Protein AF-A0AAJ1JH78-F1 (afdb_monomer)

pLDDT: mean 93.72, std 8.59, range [46.53, 98.31]

Sequence (84 aa):
NSLSIGYTQSKWVAEQYVQQARCQGVDINIYRIGRISGDSVTGACQEEDFLWRQIKSFIQMGIAPYPELLRTDLLPVDFVSKAI

Foldseek 3Di:
DDPPDPVSVVVVVVVVVQVVVVVVPDDDDDDDDFAEAEAPPPRDDDCPDPVNVLVVVCVVVVHDPDVVVVDGDYDYPVRVVVVD

Structure (mmCIF, N/CA/C/O backbone):
data_AF-A0AAJ1JH78-F1
#
_entry.id   AF-A0AAJ1JH78-F1
#
loop_
_atom_site.group_PDB
_atom_site.id
_atom_site.type_symbol
_atom_site.label_atom_id
_atom_site.label_alt_id
_atom_site.label_comp_id
_atom_site.label_asym_id
_atom_site.label_entity_id
_atom_site.label_se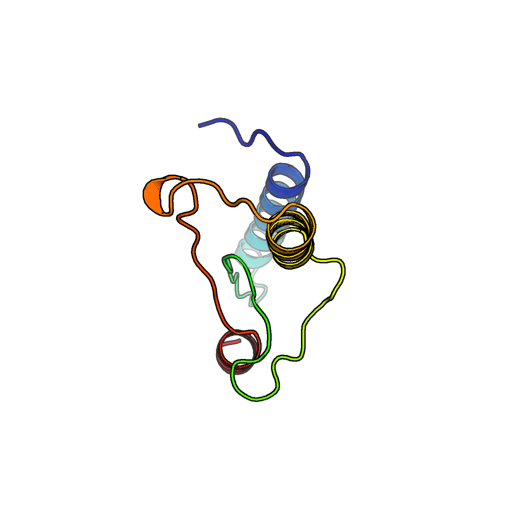q_id
_atom_site.pdbx_PDB_ins_code
_atom_site.Cartn_x
_atom_site.Cartn_y
_atom_site.Cartn_z
_atom_site.occupancy
_atom_site.B_iso_or_equiv
_atom_site.auth_seq_id
_atom_site.auth_comp_id
_atom_site.auth_asym_id
_atom_site.auth_atom_id
_atom_site.pdbx_PDB_model_num
ATOM 1 N N . ASN A 1 1 ? 10.659 -3.470 20.166 1.00 46.53 1 ASN A N 1
ATOM 2 C CA . ASN A 1 1 ? 9.973 -3.005 18.942 1.00 46.53 1 ASN A CA 1
ATOM 3 C C . ASN A 1 1 ? 9.777 -1.503 18.998 1.00 46.53 1 ASN A C 1
ATOM 5 O O . ASN A 1 1 ? 8.875 -1.051 19.687 1.00 46.53 1 ASN A O 1
ATOM 9 N N . SER A 1 2 ? 10.643 -0.732 18.340 1.00 52.00 2 SER A N 1
ATOM 10 C CA . SER A 1 2 ? 10.485 0.719 18.191 1.00 52.00 2 SER A CA 1
ATOM 11 C C . SER A 1 2 ? 9.743 1.031 16.887 1.00 52.00 2 SER A C 1
ATOM 13 O O . SER A 1 2 ? 10.066 0.485 15.835 1.00 52.00 2 SER A O 1
ATOM 15 N N . LEU A 1 3 ? 8.737 1.909 16.943 1.00 66.50 3 LEU A N 1
ATOM 16 C CA . LEU A 1 3 ? 8.128 2.511 15.754 1.00 66.50 3 LEU A CA 1
ATOM 17 C C . LEU A 1 3 ? 9.082 3.614 15.281 1.00 66.50 3 LEU A C 1
ATOM 19 O O . LEU A 1 3 ? 9.036 4.726 15.797 1.00 66.50 3 LEU A O 1
ATOM 23 N N . SER A 1 4 ? 10.013 3.294 14.383 1.00 70.19 4 SER A N 1
ATOM 24 C CA . SER A 1 4 ? 11.127 4.190 14.026 1.00 70.19 4 SER A CA 1
ATOM 25 C C . SER A 1 4 ? 10.736 5.379 13.136 1.00 70.19 4 SER A C 1
ATOM 27 O O . SER A 1 4 ? 11.515 6.319 13.013 1.00 70.19 4 SER A O 1
ATOM 29 N N . ILE A 1 5 ? 9.544 5.364 12.528 1.00 84.31 5 ILE A N 1
ATOM 30 C CA . ILE A 1 5 ? 9.105 6.356 11.534 1.00 84.31 5 ILE A CA 1
ATOM 31 C C . ILE A 1 5 ? 7.909 7.151 12.076 1.00 84.31 5 ILE A C 1
ATOM 33 O O . ILE A 1 5 ? 6.921 6.564 12.524 1.00 84.31 5 ILE A O 1
ATOM 37 N N . GLY A 1 6 ? 7.963 8.486 11.972 1.00 93.75 6 GLY A N 1
ATOM 38 C CA . GLY A 1 6 ? 6.918 9.395 12.470 1.00 93.75 6 GLY A CA 1
ATOM 39 C C . GLY A 1 6 ? 5.527 9.153 11.868 1.00 93.75 6 GLY A C 1
ATOM 40 O O . GLY A 1 6 ? 4.523 9.289 12.562 1.00 93.75 6 GLY A O 1
ATOM 41 N N . TYR A 1 7 ? 5.451 8.706 10.610 1.00 92.06 7 TYR A N 1
ATOM 42 C CA . TYR A 1 7 ? 4.196 8.253 9.996 1.00 92.06 7 TYR A CA 1
ATOM 43 C C . TYR A 1 7 ? 3.577 7.070 10.755 1.00 92.06 7 TYR A C 1
ATOM 45 O O . TYR A 1 7 ? 2.399 7.097 11.097 1.00 92.06 7 TYR A O 1
ATOM 53 N N . THR A 1 8 ? 4.364 6.038 11.067 1.00 92.69 8 THR A N 1
ATOM 54 C CA . THR A 1 8 ? 3.857 4.860 11.781 1.00 92.69 8 THR A CA 1
ATOM 55 C C . THR A 1 8 ? 3.433 5.221 13.203 1.00 92.69 8 THR A C 1
ATOM 57 O O . THR A 1 8 ? 2.406 4.745 13.678 1.00 92.69 8 THR A O 1
ATOM 60 N N . GLN A 1 9 ? 4.184 6.108 13.864 1.00 95.38 9 GLN A N 1
ATOM 61 C CA . GLN A 1 9 ? 3.821 6.633 15.181 1.00 95.38 9 GLN A CA 1
ATOM 62 C C . GLN A 1 9 ? 2.489 7.392 15.138 1.00 95.38 9 GLN A C 1
ATOM 64 O O . GLN A 1 9 ? 1.615 7.127 15.960 1.00 95.38 9 GLN A O 1
ATOM 69 N N . SER A 1 10 ? 2.293 8.288 14.164 1.00 96.75 10 SER A N 1
ATOM 70 C CA . SER A 1 10 ? 1.055 9.068 14.064 1.00 96.75 10 SER A CA 1
ATOM 71 C C . SER A 1 10 ? -0.160 8.194 13.748 1.00 96.75 10 SER A C 1
ATOM 73 O O . SER A 1 10 ? -1.218 8.384 14.347 1.00 96.75 10 SER A O 1
ATOM 75 N N . LYS A 1 11 ? -0.010 7.186 12.878 1.00 96.38 11 LYS A N 1
ATOM 76 C CA . LYS A 1 11 ? -1.071 6.206 12.603 1.00 96.38 11 LYS A CA 1
ATOM 77 C C . LYS A 1 11 ? -1.389 5.339 13.816 1.00 96.38 11 LYS A C 1
ATOM 79 O O . LYS A 1 11 ? -2.564 5.109 14.080 1.00 96.38 11 LYS A O 1
ATOM 84 N N . TRP A 1 12 ? -0.381 4.924 14.584 1.00 96.56 12 TRP A N 1
ATOM 85 C CA . TRP A 1 12 ? -0.601 4.189 15.830 1.00 96.56 12 TRP A CA 1
ATOM 86 C C . TRP A 1 12 ? -1.376 5.026 16.853 1.00 96.56 12 TRP A C 1
ATOM 88 O O . TRP A 1 12 ? -2.367 4.544 17.398 1.00 96.56 12 TRP A O 1
ATOM 98 N N . VAL A 1 13 ? -0.982 6.288 17.065 1.00 97.81 13 VAL A N 1
ATOM 99 C CA . VAL A 1 13 ? -1.694 7.210 17.966 1.00 97.81 13 VAL A CA 1
ATOM 100 C C . VAL A 1 13 ? -3.144 7.398 17.512 1.00 97.81 13 VAL A C 1
ATOM 102 O O . VAL A 1 13 ? -4.055 7.267 18.326 1.00 97.81 13 VAL A O 1
ATOM 105 N N . ALA A 1 14 ? -3.381 7.641 16.218 1.00 98.12 14 ALA A N 1
ATOM 106 C CA . ALA A 1 14 ? -4.732 7.764 15.668 1.00 98.12 14 ALA A CA 1
ATOM 107 C C . ALA A 1 14 ? -5.574 6.497 15.900 1.00 98.12 14 ALA A C 1
ATOM 109 O O . ALA A 1 14 ? -6.743 6.592 16.271 1.00 98.12 14 ALA A O 1
ATOM 110 N N . GLU A 1 15 ? -4.974 5.314 15.743 1.00 98.00 15 GLU A N 1
ATOM 111 C CA . GLU A 1 15 ? -5.639 4.044 16.033 1.00 98.00 15 GLU A CA 1
ATOM 112 C C . GLU A 1 15 ? -6.044 3.935 17.512 1.00 98.00 15 GLU A C 1
ATOM 114 O O . GLU A 1 15 ? -7.150 3.482 17.798 1.00 98.00 15 GLU A O 1
ATOM 119 N N . GLN A 1 16 ? -5.211 4.405 18.453 1.00 98.06 16 GLN A N 1
ATOM 120 C CA . GLN A 1 16 ? -5.562 4.404 19.882 1.00 98.06 16 GLN A CA 1
ATOM 121 C C . GLN A 1 16 ? -6.790 5.278 20.176 1.00 98.06 16 GLN A C 1
ATOM 123 O O . GLN A 1 16 ? -7.684 4.851 20.906 1.00 98.06 16 GLN A O 1
ATOM 128 N N . TYR A 1 17 ? -6.875 6.471 19.576 1.00 98.31 17 TYR A N 1
ATOM 129 C CA . TYR A 1 17 ? -8.041 7.352 19.728 1.00 98.31 17 TYR A CA 1
ATOM 130 C C . TYR A 1 17 ? -9.325 6.699 19.212 1.00 98.31 17 TYR A C 1
ATOM 132 O O . TYR A 1 17 ? -10.358 6.703 19.881 1.00 98.31 17 TYR A O 1
ATOM 140 N N . VAL A 1 18 ? -9.251 6.103 18.024 1.00 98.00 18 VAL A N 1
ATOM 141 C CA . VAL A 1 18 ? -10.380 5.418 17.392 1.00 98.00 18 VAL A CA 1
ATOM 142 C C . VAL A 1 18 ? -10.782 4.174 18.201 1.00 98.00 18 VAL A C 1
ATOM 144 O O . VAL A 1 18 ? -11.968 3.915 18.399 1.00 98.00 18 VAL A O 1
ATOM 147 N N . GLN A 1 19 ? -9.820 3.446 18.772 1.00 98.00 19 GLN A N 1
ATOM 148 C CA . GLN A 1 19 ? -10.093 2.327 19.673 1.00 98.00 19 GLN A CA 1
ATOM 149 C C . GLN A 1 19 ? -10.804 2.776 20.961 1.00 98.00 19 GLN A C 1
ATOM 151 O O . GLN A 1 19 ? -11.717 2.091 21.420 1.00 98.00 19 GLN A O 1
ATOM 156 N N . GLN A 1 20 ? -10.437 3.930 21.527 1.00 98.19 20 GLN A N 1
ATOM 157 C CA . GLN A 1 20 ? -11.1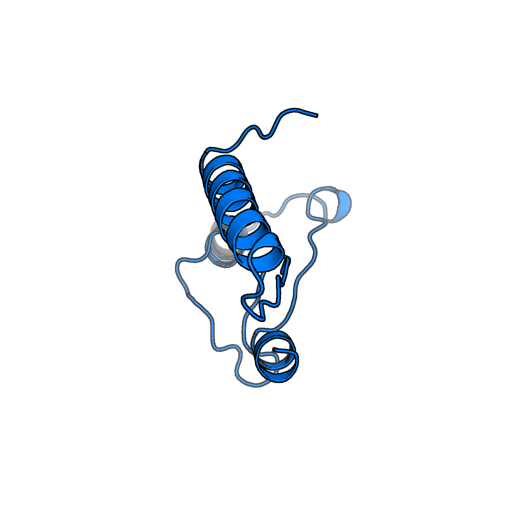24 4.490 22.693 1.00 98.19 20 GLN A CA 1
ATOM 158 C C . GLN A 1 20 ? -12.580 4.851 22.376 1.00 98.19 20 GLN A C 1
ATOM 160 O O . GLN A 1 20 ? -13.469 4.523 23.161 1.00 98.19 20 GLN A O 1
ATOM 165 N N . ALA A 1 21 ? -12.838 5.469 21.220 1.00 98.25 21 ALA A N 1
ATOM 166 C CA . ALA A 1 21 ? -14.199 5.755 20.765 1.00 98.25 21 ALA A CA 1
ATOM 167 C C . ALA A 1 21 ? -15.021 4.467 20.573 1.00 98.25 21 ALA A C 1
ATOM 169 O O . ALA A 1 21 ? -16.190 4.413 20.954 1.00 98.25 21 ALA A O 1
ATOM 170 N N . ARG A 1 22 ? -14.396 3.390 20.077 1.00 98.06 22 ARG A N 1
ATOM 171 C CA . ARG A 1 22 ? -15.050 2.078 19.959 1.00 98.06 22 ARG A CA 1
ATOM 172 C C . ARG A 1 22 ? -15.481 1.539 21.325 1.00 98.06 22 ARG A 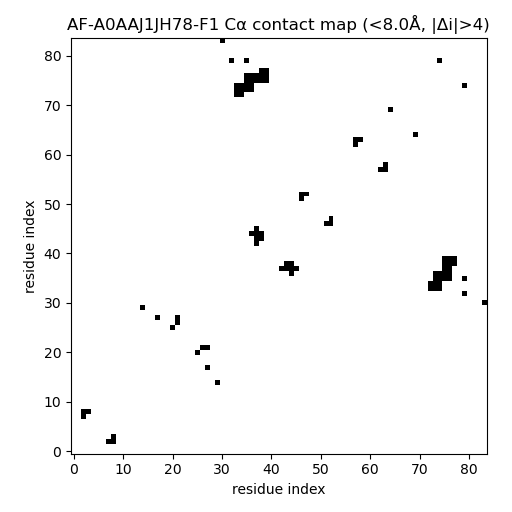C 1
ATOM 174 O O . ARG A 1 22 ? -16.605 1.071 21.472 1.00 98.06 22 ARG A O 1
ATOM 181 N N . CYS A 1 23 ? -14.634 1.666 22.350 1.00 97.25 23 CYS A N 1
ATOM 182 C CA . CYS A 1 23 ? -14.986 1.288 23.726 1.00 97.25 23 CYS A CA 1
ATOM 183 C C . CYS A 1 23 ? -16.157 2.106 24.305 1.00 97.25 23 CYS A C 1
ATOM 185 O O . CYS A 1 23 ? -16.778 1.673 25.270 1.00 97.25 23 CYS A O 1
ATOM 187 N N . GLN A 1 24 ? -16.466 3.268 23.725 1.00 98.19 24 GLN A N 1
ATOM 188 C CA . GLN A 1 24 ? -17.604 4.116 24.098 1.00 98.19 24 GLN A CA 1
ATOM 189 C C . GLN A 1 24 ? -18.874 3.805 23.285 1.00 98.19 24 GLN A C 1
ATOM 191 O O . GLN A 1 24 ? -19.871 4.508 23.421 1.00 98.19 24 GLN A O 1
ATOM 196 N N . GLY A 1 25 ? -18.859 2.749 22.465 1.00 98.00 25 GLY A N 1
ATOM 197 C CA . GLY A 1 25 ? -20.027 2.260 21.731 1.00 98.00 25 GLY A CA 1
ATOM 198 C C . GLY A 1 25 ? -20.140 2.752 20.288 1.00 98.00 25 GLY A C 1
ATOM 199 O O . GLY A 1 25 ? -21.158 2.498 19.651 1.00 98.00 25 GLY A O 1
ATOM 200 N N . VAL A 1 26 ? -19.122 3.435 19.752 1.00 98.25 26 VAL A N 1
ATOM 201 C CA . VAL A 1 26 ? -19.098 3.810 18.330 1.00 98.25 26 VAL A CA 1
ATOM 202 C C . VAL A 1 26 ? -18.730 2.589 17.484 1.00 98.25 26 VAL A C 1
ATOM 204 O O . VAL A 1 26 ? -17.705 1.949 17.732 1.00 98.25 26 VAL A O 1
ATOM 207 N N . ASP A 1 27 ? -19.540 2.280 16.469 1.00 97.88 27 ASP A N 1
ATOM 208 C CA . ASP A 1 27 ? -19.228 1.209 15.521 1.00 97.88 27 ASP A CA 1
ATOM 209 C C . ASP A 1 27 ? -18.101 1.638 14.574 1.00 97.88 27 ASP A C 1
ATOM 211 O O . ASP A 1 27 ? -18.180 2.654 13.881 1.00 97.88 27 ASP A O 1
ATOM 215 N N . ILE A 1 28 ? -17.003 0.893 14.608 1.00 97.88 28 ILE A N 1
ATOM 216 C CA . ILE A 1 28 ? -15.724 1.263 14.008 1.00 97.88 28 ILE A CA 1
ATOM 217 C C . ILE A 1 28 ? -15.092 -0.005 13.450 1.00 97.88 28 ILE A C 1
ATOM 219 O O . ILE A 1 28 ? -15.023 -1.012 14.153 1.00 97.88 28 ILE A O 1
ATOM 223 N N . ASN A 1 29 ? -14.496 0.086 12.259 1.00 96.81 29 ASN A N 1
ATOM 224 C CA . ASN A 1 29 ? -13.623 -0.928 11.660 1.00 96.81 29 ASN A CA 1
ATOM 225 C C . ASN A 1 29 ? -12.217 -0.346 11.443 1.00 96.81 29 ASN A C 1
ATOM 227 O O . ASN A 1 29 ? -12.076 0.819 11.078 1.00 96.81 29 ASN A O 1
ATOM 231 N N . ILE A 1 30 ? -11.169 -1.136 11.702 1.00 97.06 30 ILE A N 1
ATOM 232 C CA . ILE A 1 30 ? -9.767 -0.707 11.545 1.00 97.06 30 ILE A CA 1
ATOM 233 C C . ILE A 1 30 ? -9.107 -1.619 10.515 1.00 97.06 30 ILE A C 1
ATOM 235 O O . ILE A 1 30 ? -8.929 -2.809 10.769 1.00 97.06 30 ILE A O 1
ATOM 239 N N . TYR A 1 31 ? -8.705 -1.046 9.383 1.00 96.56 31 TYR A N 1
ATOM 240 C CA . TYR A 1 31 ? -8.020 -1.756 8.305 1.00 96.56 31 TYR A CA 1
ATOM 241 C C . TYR A 1 31 ? -6.540 -1.364 8.274 1.00 96.56 31 TYR A C 1
ATOM 243 O O . TYR A 1 31 ? -6.195 -0.211 8.017 1.00 96.56 31 TYR A O 1
ATOM 251 N N . ARG A 1 32 ? -5.649 -2.327 8.536 1.00 95.50 32 ARG A N 1
ATOM 252 C CA . ARG A 1 32 ? -4.188 -2.133 8.511 1.00 95.50 32 ARG A CA 1
ATOM 253 C C . ARG A 1 32 ? -3.620 -2.622 7.187 1.00 95.50 32 ARG A C 1
ATOM 255 O O . ARG A 1 32 ? -3.126 -3.740 7.077 1.00 95.50 32 ARG A O 1
ATOM 262 N N . ILE A 1 33 ? -3.761 -1.785 6.173 1.00 93.94 33 ILE A N 1
ATOM 263 C CA . ILE A 1 33 ? -3.412 -2.128 4.797 1.00 93.94 33 ILE A CA 1
ATOM 264 C C . ILE A 1 33 ? -1.896 -2.007 4.615 1.00 93.94 33 ILE A C 1
ATOM 266 O O . ILE A 1 33 ? -1.281 -1.052 5.093 1.00 93.94 33 ILE A O 1
ATOM 270 N N . GLY A 1 34 ? -1.304 -2.988 3.929 1.00 91.56 34 GLY A N 1
ATOM 271 C CA . GLY A 1 34 ? 0.087 -2.937 3.484 1.00 91.56 34 GLY A CA 1
ATOM 272 C C . GLY A 1 34 ? 0.308 -1.905 2.373 1.00 91.56 34 GLY A C 1
ATOM 273 O O . GLY A 1 34 ? -0.479 -0.980 2.177 1.00 91.56 34 GLY A O 1
ATOM 274 N N . ARG A 1 35 ? 1.392 -2.057 1.611 1.00 93.38 35 ARG A N 1
ATOM 275 C CA . ARG A 1 35 ? 1.684 -1.145 0.500 1.00 93.38 35 ARG A CA 1
ATOM 276 C C . ARG A 1 35 ? 0.675 -1.346 -0.631 1.00 93.38 35 ARG A C 1
ATOM 278 O O . ARG A 1 35 ? 0.607 -2.420 -1.226 1.00 93.38 35 ARG A O 1
ATOM 285 N N . ILE A 1 36 ? -0.070 -0.291 -0.939 1.00 95.88 36 ILE A N 1
ATOM 286 C CA . ILE A 1 36 ? -0.992 -0.265 -2.072 1.00 95.88 36 ILE A CA 1
ATOM 287 C C . ILE A 1 36 ? -0.188 -0.015 -3.353 1.00 95.88 36 ILE A C 1
ATOM 289 O O . ILE A 1 36 ? 0.618 0.914 -3.410 1.00 95.88 36 ILE A O 1
ATOM 293 N N .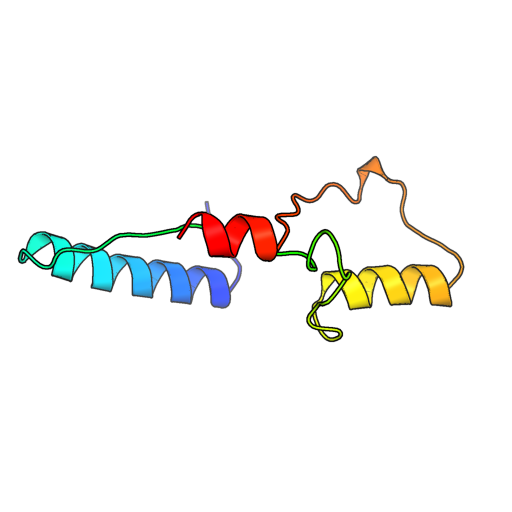 SER A 1 37 ? -0.389 -0.855 -4.364 1.00 95.75 37 SER A N 1
ATOM 294 C CA . SER A 1 37 ? 0.185 -0.707 -5.701 1.00 95.75 37 SER A CA 1
ATOM 295 C C . SER A 1 37 ? -0.833 -0.120 -6.684 1.00 95.75 37 SER A C 1
ATOM 297 O O . SER A 1 37 ? -1.953 0.224 -6.311 1.00 95.75 37 SER A O 1
ATOM 299 N N . GLY A 1 38 ? -0.444 -0.010 -7.957 1.00 96.50 38 GLY A N 1
ATOM 300 C CA . GLY A 1 38 ? -1.349 0.402 -9.020 1.00 96.50 38 GLY A CA 1
ATOM 301 C C . GLY A 1 38 ? -2.509 -0.568 -9.213 1.00 96.50 38 GLY A C 1
ATOM 302 O O . GLY A 1 38 ? -2.496 -1.696 -8.708 1.00 96.50 38 GLY A O 1
ATOM 303 N N . ASP A 1 39 ? -3.505 -0.096 -9.947 1.00 97.81 39 ASP A N 1
ATOM 304 C CA . ASP A 1 39 ? -4.643 -0.886 -10.400 1.00 97.81 39 ASP A CA 1
ATOM 305 C C . ASP A 1 39 ? -4.160 -2.064 -11.253 1.00 97.81 39 ASP A C 1
ATOM 307 O O . ASP A 1 39 ? -3.356 -1.886 -12.173 1.00 97.81 39 ASP A O 1
ATOM 311 N N . SER A 1 40 ? -4.625 -3.272 -10.927 1.00 97.25 40 SER A N 1
ATOM 312 C CA . SER A 1 40 ? -4.131 -4.511 -11.537 1.00 97.25 40 SER A CA 1
ATOM 313 C C . SER A 1 40 ? -4.462 -4.657 -13.027 1.00 97.25 40 SER A C 1
ATOM 315 O O . SER A 1 40 ? -3.845 -5.479 -13.704 1.00 97.25 40 SER A O 1
ATOM 317 N N . VAL A 1 41 ? -5.409 -3.868 -13.549 1.00 97.94 41 VAL A N 1
ATOM 318 C CA . VAL A 1 41 ? -5.898 -3.956 -14.932 1.00 97.94 41 VAL A CA 1
ATOM 319 C C . VAL A 1 41 ? -5.393 -2.788 -15.775 1.00 97.94 41 VAL A C 1
ATOM 321 O O . VAL A 1 41 ? -4.899 -2.979 -16.882 1.00 97.94 41 VAL A O 1
ATOM 324 N N . THR A 1 42 ? -5.525 -1.568 -15.262 1.00 98.00 42 THR A N 1
ATOM 325 C CA . THR A 1 42 ? -5.215 -0.323 -15.980 1.00 98.00 42 THR A CA 1
ATOM 326 C C . THR A 1 42 ? -3.800 0.182 -15.716 1.00 98.00 42 THR A C 1
ATOM 328 O O . THR A 1 42 ? -3.293 0.997 -16.484 1.00 98.00 42 THR A O 1
ATOM 331 N N . GLY A 1 43 ? -3.164 -0.259 -14.625 1.00 95.62 43 GLY A N 1
ATOM 332 C CA . GLY A 1 43 ? -1.879 0.266 -14.167 1.00 95.62 43 GLY A CA 1
ATOM 333 C C . GLY A 1 43 ? -1.957 1.671 -13.561 1.00 95.62 43 GLY A C 1
ATOM 334 O O . GLY A 1 43 ? -0.916 2.237 -13.221 1.00 95.62 43 GLY A O 1
ATOM 335 N N . ALA A 1 44 ? -3.160 2.242 -13.402 1.00 97.12 44 ALA A N 1
ATOM 336 C CA . ALA A 1 44 ? -3.341 3.546 -12.775 1.00 97.12 44 ALA A CA 1
ATOM 337 C C . ALA A 1 44 ? -2.721 3.545 -11.369 1.00 97.12 44 ALA A C 1
ATOM 339 O O . ALA A 1 44 ? -3.024 2.688 -10.537 1.00 97.12 44 ALA A O 1
ATOM 340 N N . CYS A 1 45 ? -1.825 4.492 -11.105 1.00 95.88 45 CYS A N 1
ATOM 341 C CA . CYS A 1 45 ? -1.096 4.581 -9.847 1.00 95.88 45 CYS A CA 1
ATOM 342 C C . CYS A 1 45 ? -0.700 6.029 -9.532 1.00 95.88 45 CYS A C 1
ATOM 344 O O . CYS A 1 45 ? -0.723 6.896 -10.402 1.00 95.88 45 CYS A O 1
ATOM 346 N N . GLN A 1 46 ? -0.335 6.292 -8.274 1.00 94.00 46 GLN A N 1
ATOM 347 C CA . GLN A 1 46 ? 0.264 7.567 -7.883 1.00 94.00 46 GLN A CA 1
ATOM 348 C C . GLN A 1 46 ? 1.730 7.591 -8.330 1.00 94.00 46 GLN A C 1
ATOM 350 O O . GLN A 1 46 ? 2.569 6.970 -7.684 1.00 94.00 46 GLN A O 1
ATOM 355 N N . GLU A 1 47 ? 2.042 8.303 -9.410 1.00 91.06 47 GLU A N 1
ATOM 356 C CA . GLU A 1 47 ? 3.376 8.329 -10.033 1.00 91.06 47 GLU A CA 1
ATOM 357 C C . GLU A 1 47 ? 4.497 8.789 -9.085 1.00 91.06 47 GLU A C 1
ATOM 359 O O . GLU A 1 47 ? 5.658 8.403 -9.247 1.00 91.06 47 GLU A O 1
ATOM 364 N N . GLU A 1 48 ? 4.159 9.590 -8.071 1.00 93.94 48 GLU A N 1
ATOM 365 C CA . GLU A 1 48 ? 5.114 10.073 -7.070 1.00 93.94 48 GLU A CA 1
ATOM 366 C C . GLU A 1 48 ? 5.345 9.102 -5.899 1.00 93.94 48 GLU A C 1
ATOM 368 O O . GLU A 1 48 ? 6.187 9.382 -5.038 1.00 93.94 48 GLU A O 1
ATOM 373 N N . ASP A 1 49 ? 4.649 7.957 -5.858 1.00 94.19 49 ASP A N 1
ATOM 374 C CA . ASP A 1 49 ? 4.867 6.944 -4.823 1.00 94.19 49 ASP A CA 1
ATOM 375 C C . ASP A 1 49 ? 6.324 6.467 -4.817 1.00 94.19 49 ASP A C 1
ATOM 377 O O . ASP A 1 49 ? 6.972 6.277 -5.854 1.00 94.19 49 ASP A O 1
ATOM 381 N N . PHE A 1 50 ? 6.843 6.247 -3.610 1.00 92.75 50 PHE A N 1
ATOM 382 C CA . PHE A 1 50 ? 8.225 5.845 -3.396 1.00 92.75 50 PHE A CA 1
ATOM 383 C C . PHE A 1 50 ? 8.616 4.599 -4.206 1.00 92.75 50 PHE A C 1
ATOM 385 O O . PHE A 1 50 ? 9.712 4.569 -4.762 1.00 92.75 50 PHE A O 1
ATOM 392 N N . LEU A 1 51 ? 7.74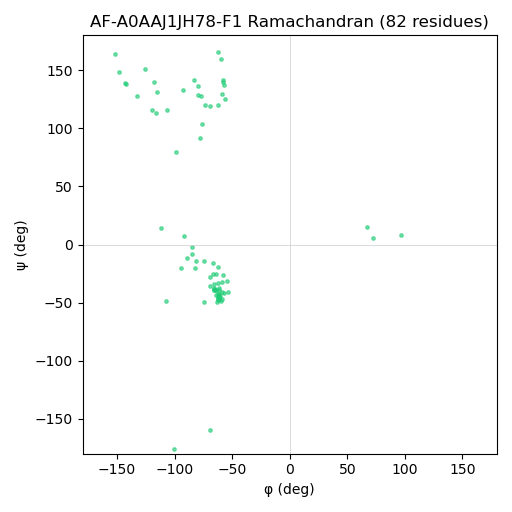0 3.592 -4.307 1.00 92.88 51 LEU A N 1
ATOM 393 C CA . LEU A 1 51 ? 8.024 2.360 -5.045 1.00 92.88 51 LEU A CA 1
ATOM 394 C C . LEU A 1 51 ? 8.251 2.637 -6.534 1.00 92.88 51 LEU A C 1
ATOM 396 O O . LEU A 1 51 ? 9.232 2.164 -7.108 1.00 92.88 51 LEU A O 1
ATOM 400 N N . TRP A 1 52 ? 7.375 3.420 -7.162 1.00 94.62 52 TRP A N 1
ATOM 401 C CA . TRP A 1 52 ? 7.485 3.713 -8.591 1.00 94.62 52 TRP A CA 1
ATOM 402 C C . TRP A 1 52 ? 8.689 4.600 -8.882 1.00 94.62 52 TRP A C 1
ATOM 404 O O . TRP A 1 52 ? 9.404 4.367 -9.856 1.00 94.62 52 TRP A O 1
ATOM 414 N N . ARG A 1 53 ? 9.006 5.543 -7.986 1.00 95.81 53 ARG A N 1
ATOM 415 C CA . ARG A 1 53 ? 10.243 6.334 -8.064 1.00 95.81 53 ARG A CA 1
ATOM 416 C C . ARG A 1 53 ? 11.500 5.476 -7.900 1.00 95.81 53 ARG A C 1
ATOM 418 O O . ARG A 1 53 ? 12.481 5.702 -8.611 1.00 95.81 53 ARG A O 1
ATOM 425 N N . GLN A 1 54 ? 11.473 4.484 -7.013 1.00 94.88 54 GLN A N 1
ATOM 426 C CA . GLN A 1 54 ? 12.561 3.523 -6.822 1.00 94.88 54 GLN A CA 1
ATOM 427 C C . GLN A 1 54 ? 12.781 2.694 -8.098 1.00 94.88 54 GLN A C 1
ATOM 429 O O . GLN A 1 54 ? 13.903 2.634 -8.599 1.00 94.88 54 GLN A O 1
ATOM 434 N N . ILE A 1 55 ? 11.711 2.131 -8.672 1.00 94.06 55 ILE A N 1
ATOM 435 C CA . ILE A 1 55 ? 11.759 1.351 -9.920 1.00 94.06 55 ILE A CA 1
ATOM 436 C C . ILE A 1 55 ? 12.243 2.214 -11.091 1.00 94.06 55 ILE A C 1
ATOM 438 O O . ILE A 1 55 ? 13.145 1.811 -11.824 1.00 94.06 55 ILE A O 1
ATOM 442 N N . LYS A 1 56 ? 11.707 3.433 -11.238 1.00 95.88 56 LYS A N 1
ATOM 443 C CA . LYS A 1 56 ? 12.143 4.395 -12.259 1.00 95.88 56 LYS A CA 1
ATOM 444 C C . LYS A 1 56 ? 13.636 4.694 -12.144 1.00 95.88 56 LYS A C 1
ATOM 446 O O . LYS A 1 56 ? 14.321 4.719 -13.161 1.00 95.88 56 LYS A O 1
ATOM 451 N N . SER A 1 57 ? 14.144 4.860 -10.922 1.00 96.88 57 SER A N 1
ATOM 452 C CA . SER A 1 57 ? 15.574 5.079 -10.679 1.00 96.88 57 SER A CA 1
ATOM 453 C C . SER A 1 57 ? 16.415 3.899 -11.173 1.00 96.88 57 SER A C 1
ATOM 455 O O . SER A 1 57 ? 17.411 4.116 -11.854 1.00 96.88 57 SER A O 1
ATOM 457 N N . PHE A 1 58 ? 16.007 2.655 -10.899 1.00 96.81 58 PHE A N 1
ATOM 458 C CA . PHE A 1 58 ? 16.727 1.471 -11.389 1.00 96.81 58 PHE A CA 1
ATOM 459 C C . PHE A 1 58 ? 16.766 1.409 -12.918 1.00 96.81 58 PHE A C 1
ATOM 461 O O . PHE A 1 58 ? 17.826 1.180 -13.499 1.00 96.81 58 PHE A O 1
ATOM 468 N N . ILE A 1 59 ? 15.633 1.685 -13.572 1.00 97.12 59 ILE A N 1
ATOM 469 C CA . ILE A 1 59 ? 15.540 1.722 -15.037 1.00 97.12 59 ILE A CA 1
ATOM 470 C C . ILE A 1 59 ? 16.464 2.804 -15.608 1.00 97.12 59 ILE A C 1
ATOM 472 O O . ILE A 1 59 ? 17.221 2.539 -16.536 1.00 97.12 59 ILE A O 1
ATOM 476 N N . GLN A 1 60 ? 16.440 4.011 -15.038 1.00 98.19 60 GLN A N 1
ATOM 477 C CA . GLN A 1 60 ? 17.262 5.133 -15.503 1.00 98.19 60 GLN A CA 1
ATOM 478 C C . GLN A 1 60 ? 18.762 4.902 -15.300 1.00 98.19 60 GLN A C 1
ATOM 480 O O . GLN A 1 60 ? 19.560 5.348 -16.120 1.00 98.19 60 GLN A O 1
ATOM 485 N N . MET A 1 61 ? 19.150 4.208 -14.229 1.00 98.06 61 MET A N 1
ATOM 486 C CA . MET A 1 61 ? 20.548 3.859 -13.967 1.00 98.06 61 MET A CA 1
ATOM 487 C C . MET A 1 61 ? 21.016 2.622 -14.748 1.00 98.06 61 MET A C 1
ATOM 489 O O . MET A 1 61 ? 22.215 2.360 -14.796 1.00 98.06 61 MET A O 1
ATOM 493 N N . GLY A 1 62 ? 20.099 1.841 -15.331 1.00 98.06 62 GLY A N 1
ATOM 494 C CA . GLY A 1 62 ? 20.417 0.577 -16.004 1.00 98.06 62 GLY A CA 1
ATOM 495 C C . GLY A 1 62 ? 20.910 -0.525 -15.058 1.00 98.06 62 GLY A C 1
ATOM 496 O O . GLY A 1 62 ? 21.477 -1.515 -15.515 1.00 98.06 62 GLY A O 1
ATOM 497 N N . ILE A 1 63 ? 20.713 -0.360 -13.747 1.00 97.06 63 ILE A N 1
ATOM 498 C CA . ILE A 1 63 ? 21.139 -1.309 -12.717 1.00 97.06 63 ILE A CA 1
ATOM 499 C C . ILE A 1 63 ? 20.093 -1.385 -11.605 1.00 97.06 63 ILE A C 1
ATOM 501 O O . ILE A 1 63 ? 19.549 -0.372 -11.160 1.00 97.06 63 ILE A O 1
ATOM 505 N N . ALA A 1 64 ? 19.832 -2.603 -11.141 1.00 96.19 64 ALA A N 1
ATOM 506 C CA . ALA A 1 64 ? 18.952 -2.884 -10.019 1.00 96.19 64 ALA A CA 1
ATOM 507 C C . ALA A 1 64 ? 19.692 -3.733 -8.971 1.00 96.19 64 ALA A C 1
ATOM 509 O O . ALA A 1 64 ? 20.579 -4.512 -9.334 1.00 96.19 64 ALA A O 1
ATOM 510 N N . PRO A 1 65 ? 19.339 -3.611 -7.680 1.00 94.88 65 PRO A N 1
ATOM 511 C CA . PRO A 1 65 ? 19.785 -4.548 -6.656 1.00 94.88 65 PRO A CA 1
ATOM 512 C C . PRO A 1 65 ? 19.338 -5.981 -6.962 1.00 94.88 65 PRO A C 1
ATOM 514 O O . PRO A 1 65 ? 18.367 -6.203 -7.686 1.00 94.88 65 PRO A O 1
ATOM 517 N N . TYR A 1 66 ? 20.016 -6.953 -6.352 1.00 95.25 66 TYR A N 1
ATOM 518 C CA . TYR A 1 66 ? 19.600 -8.350 -6.427 1.00 95.25 66 TYR A CA 1
ATOM 519 C C . TYR A 1 66 ? 18.165 -8.532 -5.891 1.00 95.25 66 TYR A C 1
ATOM 521 O O . TYR A 1 66 ? 17.821 -7.906 -4.880 1.00 95.25 66 TYR A O 1
ATOM 529 N N . PRO A 1 67 ? 17.321 -9.368 -6.530 1.00 87.56 67 PRO A N 1
ATOM 530 C CA . PRO A 1 67 ? 15.905 -9.510 -6.175 1.00 87.56 67 PRO A CA 1
ATOM 531 C C . PRO A 1 67 ? 15.649 -9.853 -4.703 1.00 87.56 67 PRO A C 1
ATOM 533 O O . PRO A 1 67 ? 14.657 -9.412 -4.125 1.00 87.56 67 PRO A O 1
ATOM 536 N N . GLU A 1 68 ? 16.557 -10.592 -4.066 1.00 91.94 68 GLU A N 1
ATOM 537 C CA . GLU A 1 68 ? 16.460 -10.995 -2.662 1.00 91.94 68 GLU A CA 1
ATOM 538 C C . GLU A 1 68 ? 16.493 -9.793 -1.704 1.00 91.94 68 GLU A C 1
ATOM 540 O O . GLU A 1 68 ? 15.935 -9.861 -0.609 1.00 91.94 68 GLU A O 1
ATOM 545 N N . LEU A 1 69 ? 17.096 -8.675 -2.125 1.00 90.19 69 LEU A N 1
ATOM 546 C CA . LEU A 1 69 ? 17.146 -7.417 -1.373 1.00 90.19 69 LEU A CA 1
ATOM 547 C C . LEU A 1 69 ? 15.901 -6.539 -1.584 1.00 90.19 69 LEU A C 1
ATOM 549 O O . LEU A 1 69 ? 15.750 -5.525 -0.906 1.00 90.19 69 LEU A O 1
ATOM 553 N N . LEU A 1 70 ? 15.020 -6.901 -2.522 1.00 88.19 70 LEU A N 1
ATOM 554 C CA . LEU A 1 70 ? 13.885 -6.083 -2.967 1.00 88.19 70 LEU A CA 1
ATOM 555 C C . LEU A 1 70 ? 12.523 -6.662 -2.566 1.00 88.19 70 LEU A C 1
ATOM 557 O O . LEU A 1 70 ? 11.489 -6.231 -3.077 1.00 88.19 70 LEU A O 1
AT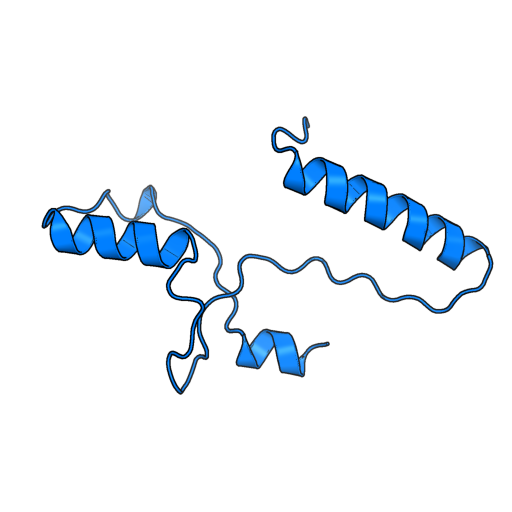OM 561 N N . ARG A 1 71 ? 12.495 -7.634 -1.648 1.00 88.19 71 ARG A N 1
ATOM 562 C CA . ARG A 1 71 ? 11.244 -8.260 -1.214 1.00 88.19 71 ARG A CA 1
ATOM 563 C C . ARG A 1 71 ? 10.322 -7.231 -0.554 1.00 88.19 71 ARG A C 1
ATOM 565 O O . ARG A 1 71 ? 10.653 -6.647 0.475 1.00 88.19 71 ARG A O 1
ATOM 572 N N . THR A 1 72 ? 9.138 -7.050 -1.128 1.00 88.75 72 THR A N 1
ATOM 573 C CA . THR A 1 72 ? 8.090 -6.184 -0.585 1.00 88.75 72 THR A CA 1
ATOM 574 C C . THR A 1 72 ? 6.716 -6.740 -0.945 1.00 88.75 72 THR A C 1
ATOM 576 O O . THR A 1 72 ? 6.558 -7.361 -1.996 1.00 88.75 72 THR A O 1
ATOM 579 N N . ASP A 1 73 ? 5.734 -6.529 -0.073 1.00 90.25 73 ASP A N 1
ATOM 580 C CA . ASP A 1 73 ? 4.344 -6.889 -0.344 1.00 90.25 73 ASP A CA 1
ATOM 581 C C . ASP A 1 73 ? 3.678 -5.783 -1.167 1.00 90.25 73 ASP A C 1
ATOM 583 O O . ASP A 1 73 ? 3.915 -4.600 -0.916 1.00 90.25 73 ASP A O 1
ATOM 587 N N . LEU A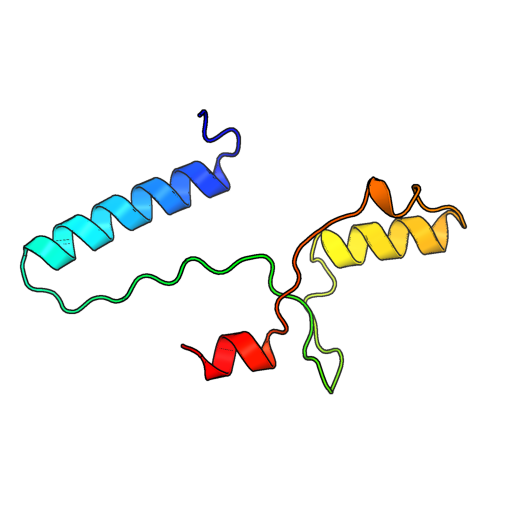 1 74 ? 2.832 -6.158 -2.128 1.00 93.44 74 LEU A N 1
ATOM 588 C CA . LEU A 1 74 ? 2.079 -5.231 -2.974 1.00 93.44 74 LEU A CA 1
ATOM 589 C C . LEU A 1 74 ? 0.618 -5.658 -3.042 1.00 93.44 74 LEU A C 1
ATOM 591 O O . LEU A 1 74 ? 0.315 -6.808 -3.357 1.00 93.44 74 LEU A O 1
ATOM 595 N N . LEU A 1 75 ? -0.278 -4.719 -2.757 1.00 96.25 75 LEU A N 1
ATOM 596 C CA . LEU A 1 75 ? -1.720 -4.920 -2.814 1.00 96.25 75 LEU A CA 1
ATOM 597 C C . LEU A 1 75 ? -2.319 -4.012 -3.894 1.00 96.25 75 LEU A C 1
ATOM 599 O O . LEU A 1 75 ? -2.311 -2.794 -3.707 1.00 96.25 75 LEU A O 1
ATOM 603 N N . PRO A 1 76 ? -2.857 -4.556 -4.998 1.00 97.00 76 PRO A N 1
ATOM 604 C CA . PRO A 1 76 ? -3.499 -3.740 -6.023 1.00 97.00 76 PRO A CA 1
ATOM 605 C C . PRO A 1 76 ? -4.642 -2.892 -5.462 1.00 97.00 76 PRO A C 1
ATOM 607 O O . PRO A 1 76 ? -5.446 -3.369 -4.656 1.00 97.00 76 PRO A O 1
ATOM 610 N N . VAL A 1 77 ? -4.724 -1.626 -5.880 1.00 97.50 77 VAL A N 1
ATOM 611 C CA . VAL A 1 77 ? -5.732 -0.688 -5.354 1.00 97.50 77 VAL A CA 1
ATOM 612 C C . VAL A 1 77 ? -7.164 -1.141 -5.647 1.00 97.50 77 VAL A C 1
ATOM 614 O O . VAL A 1 77 ? -8.052 -0.953 -4.817 1.00 97.50 77 VAL A O 1
ATOM 617 N N . ASP A 1 78 ? -7.402 -1.801 -6.777 1.00 97.94 78 ASP A N 1
ATOM 618 C CA . ASP A 1 78 ? -8.701 -2.361 -7.151 1.00 97.94 78 ASP A CA 1
ATOM 619 C C . ASP A 1 78 ? -9.109 -3.552 -6.281 1.00 97.94 78 ASP A C 1
ATOM 621 O O . ASP A 1 78 ? -10.298 -3.781 -6.075 1.00 97.94 78 ASP A O 1
ATOM 625 N N . PHE A 1 79 ? -8.144 -4.295 -5.738 1.00 97.25 79 PHE A N 1
ATOM 626 C CA . PHE A 1 79 ? -8.416 -5.331 -4.746 1.00 97.25 79 PHE A CA 1
ATOM 627 C C . PHE A 1 79 ? -8.740 -4.708 -3.385 1.00 97.25 79 PHE A C 1
ATOM 629 O O . PHE A 1 79 ? -9.757 -5.033 -2.777 1.00 97.25 79 PHE A O 1
ATOM 636 N N . VAL A 1 80 ? -7.902 -3.773 -2.927 1.00 97.56 80 VAL A N 1
ATOM 637 C CA . VAL A 1 80 ? -8.056 -3.120 -1.618 1.00 97.56 80 VAL A CA 1
ATOM 638 C C . VAL A 1 80 ? -9.366 -2.338 -1.530 1.00 97.56 80 VAL A C 1
ATOM 640 O O . VAL A 1 80 ? -10.077 -2.454 -0.537 1.00 97.56 80 VAL A O 1
ATOM 643 N N . SER A 1 81 ? -9.708 -1.576 -2.570 1.00 97.00 81 SER A N 1
ATOM 644 C CA . SER A 1 81 ? -10.929 -0.759 -2.609 1.00 97.00 81 SER A CA 1
ATOM 645 C C . SER A 1 81 ? -12.220 -1.576 -2.635 1.00 97.00 81 SER A C 1
ATOM 647 O O . SER A 1 81 ? -13.244 -1.077 -2.193 1.00 97.00 81 SER A O 1
ATOM 649 N N . LYS A 1 82 ? -12.190 -2.820 -3.127 1.00 97.38 82 LYS A N 1
ATOM 650 C CA . LYS A 1 82 ? -13.348 -3.731 -3.089 1.00 97.38 82 LYS A CA 1
ATOM 651 C C . LYS A 1 82 ? -13.501 -4.449 -1.748 1.00 97.38 82 LYS A C 1
ATOM 653 O O 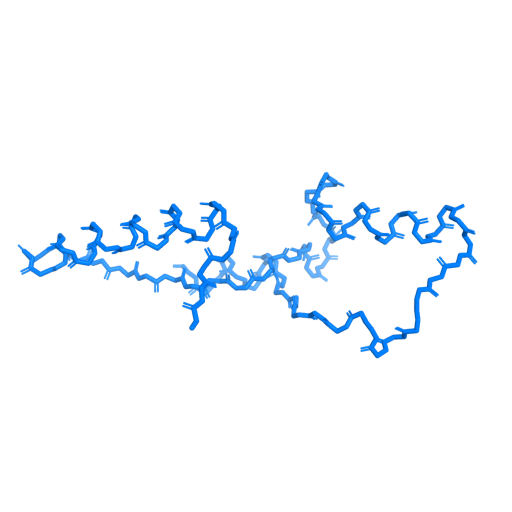. LYS A 1 82 ? -14.567 -4.992 -1.478 1.00 97.38 82 LYS A O 1
ATOM 658 N N . ALA A 1 83 ? -12.431 -4.527 -0.958 1.00 96.19 83 ALA A N 1
ATOM 659 C CA . ALA A 1 83 ? -12.401 -5.265 0.302 1.00 96.19 83 ALA A CA 1
ATOM 660 C C . ALA A 1 83 ? -12.824 -4.427 1.522 1.00 96.19 83 ALA A C 1
ATOM 662 O O . ALA A 1 83 ? -13.001 -4.990 2.602 1.00 96.19 83 ALA A O 1
ATOM 663 N N . ILE A 1 84 ? -12.937 -3.106 1.359 1.00 93.38 84 ILE A N 1
ATOM 664 C CA . ILE A 1 84 ? -13.279 -2.123 2.398 1.00 93.38 84 ILE A CA 1
ATOM 665 C C . ILE A 1 84 ? -14.633 -1.514 2.063 1.00 93.38 84 ILE A C 1
ATOM 667 O O . ILE A 1 84 ? -15.445 -1.384 3.005 1.00 93.38 84 ILE A O 1
#

Radius of gyration: 17.11 Å; Cα contacts (8 Å, |Δi|>4): 48; chains: 1; bounding box: 41×21×40 Å

Solvent-accessible surface area (backbone atoms only — not comparable to full-atom values): 5384 Å² total; per-residue (Å²): 139,78,75,86,44,71,68,58,44,51,53,50,54,51,48,52,55,53,51,53,44,35,77,74,71,45,92,78,85,87,84,89,76,76,51,71,42,34,26,84,85,81,58,57,62,68,74,84,37,68,67,54,48,52,53,50,48,26,63,74,68,7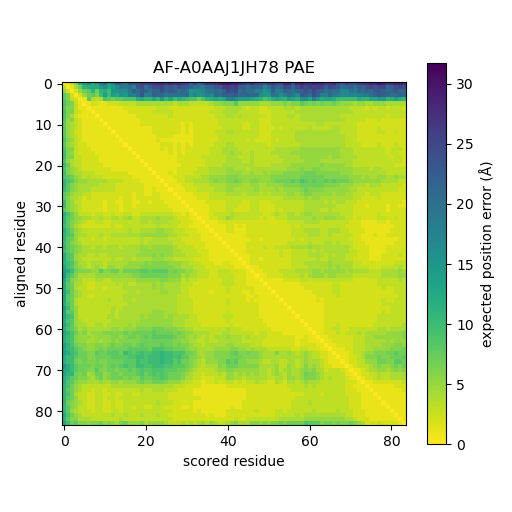5,52,73,79,63,68,87,82,63,77,73,73,75,40,34,39,62,57,55,66,73,74,110

Organism: Xenorhabdus bovienii (NCBI:txid40576)

Secondary structure (DSSP, 8-state):
----SHHHHHHHHHHHHHHHHHHTT----------EE--TTT----TTSHHHHHHHHHHHHT----GGG-----EEHHHHHHH-

Mean predicted aligned error: 4.21 Å

InterPro domains:
  IPR013120 Fatty acyl-CoA reductase-like, NAD-binding domain [PF07993] (3-84)
  IPR036291 NAD(P)-binding domain superfamily [SSF51735] (3-83)